Protein AF-A0A3A0UT73-F1 (afdb_monomer_lite)

Foldseek 3Di:
DDPPPDPCVVQVVPDPVSCVVVVVVCCCVLAVVVVNPALCCLAQVLVDGPPNHPDPPPCRRVVVVVVVVVVCVVVVPDDDDDDDDSDD

Sequence (88 aa):
VHTGSSFAKKQKWTSPEKAIMGGARFVRGNYFENNQLSLYQMRWNPNSPGEHQYASDIEWDENIATFMKHYYHQLGIKKDHINKDYYL

Organism: Staphylococcus gallinarum (NCBI:txid1293)

Structure (mmCIF, N/CA/C/O backbone):
data_AF-A0A3A0UT73-F1
#
_entry.id   AF-A0A3A0UT73-F1
#
loop_
_atom_site.group_PDB
_atom_site.id
_atom_site.type_symbol
_atom_site.label_atom_id
_atom_site.label_alt_id
_atom_site.label_comp_id
_atom_site.label_asym_id
_atom_site.label_entity_id
_atom_site.label_seq_id
_atom_site.pdbx_PDB_ins_code
_atom_site.Cartn_x
_atom_site.Cartn_y
_atom_site.Cartn_z
_atom_site.occupancy
_atom_site.B_iso_or_equiv
_atom_site.auth_seq_id
_atom_site.auth_comp_id
_atom_site.auth_asym_id
_atom_site.auth_atom_id
_atom_site.pdbx_PDB_model_num
ATOM 1 N N . VAL A 1 1 ? 17.338 24.250 -4.739 1.00 44.72 1 VAL A N 1
ATOM 2 C CA . VAL A 1 1 ? 16.284 23.744 -3.825 1.00 44.72 1 VAL A CA 1
ATOM 3 C C . VAL A 1 1 ? 15.504 22.681 -4.587 1.00 44.72 1 VAL A C 1
ATOM 5 O O . VAL A 1 1 ? 14.866 23.031 -5.570 1.00 44.72 1 VAL A O 1
ATOM 8 N N . HIS A 1 2 ? 15.648 21.394 -4.255 1.00 47.47 2 HIS A N 1
ATOM 9 C CA . HIS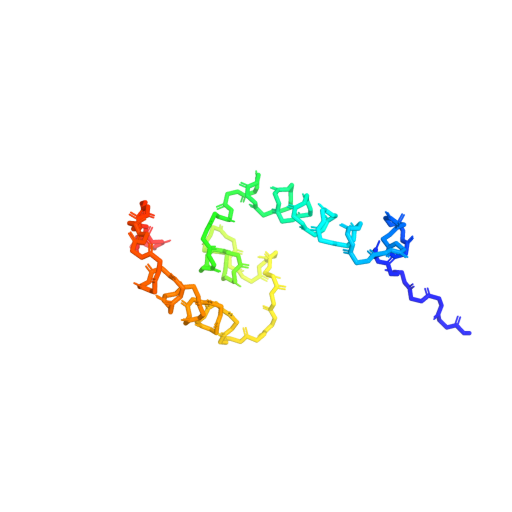 A 1 2 ? 14.958 20.320 -4.980 1.00 47.47 2 HIS A CA 1
ATOM 10 C C . HIS A 1 2 ? 13.453 20.419 -4.723 1.00 47.47 2 HIS A C 1
ATOM 12 O O . HIS A 1 2 ? 12.976 20.103 -3.635 1.00 47.47 2 HIS A O 1
ATOM 18 N N . THR A 1 3 ? 12.687 20.873 -5.709 1.00 56.91 3 THR A N 1
ATOM 19 C CA . THR A 1 3 ? 11.232 20.741 -5.697 1.00 56.91 3 THR A CA 1
ATOM 20 C C . THR A 1 3 ? 10.906 19.270 -5.936 1.00 56.91 3 THR A C 1
ATOM 22 O O . THR A 1 3 ? 10.725 18.836 -7.069 1.00 56.91 3 THR A O 1
ATOM 25 N N . GLY A 1 4 ? 10.894 18.471 -4.865 1.00 55.28 4 GLY A N 1
ATOM 26 C CA . GLY A 1 4 ? 10.490 17.069 -4.939 1.00 55.28 4 GLY A CA 1
ATOM 27 C C . GLY A 1 4 ? 9.156 16.949 -5.679 1.00 55.28 4 GLY A C 1
ATOM 28 O O . GLY A 1 4 ? 8.197 17.659 -5.355 1.00 55.28 4 GLY A O 1
ATOM 29 N N . SER A 1 5 ? 9.103 16.090 -6.696 1.00 73.00 5 SER A N 1
ATOM 30 C CA . SER A 1 5 ? 7.910 15.776 -7.484 1.00 73.00 5 SER A CA 1
ATOM 31 C C . SER A 1 5 ? 6.895 15.015 -6.623 1.00 73.00 5 SER A C 1
ATOM 33 O O . SER A 1 5 ? 6.661 13.823 -6.778 1.00 73.00 5 SER A O 1
ATOM 35 N N . SER A 1 6 ? 6.285 15.714 -5.666 1.00 89.00 6 SER A N 1
ATOM 36 C CA . SER A 1 6 ? 5.290 15.141 -4.765 1.00 89.00 6 SER A CA 1
ATOM 37 C C . SER A 1 6 ? 4.020 14.795 -5.537 1.00 89.00 6 SER A C 1
ATOM 39 O O . SER A 1 6 ? 3.323 15.677 -6.053 1.00 89.00 6 SER A O 1
ATOM 41 N N . PHE A 1 7 ? 3.692 13.505 -5.568 1.00 91.19 7 PHE A N 1
ATOM 42 C CA . PHE A 1 7 ? 2.450 13.022 -6.158 1.00 91.19 7 PHE A CA 1
ATOM 43 C C . PHE A 1 7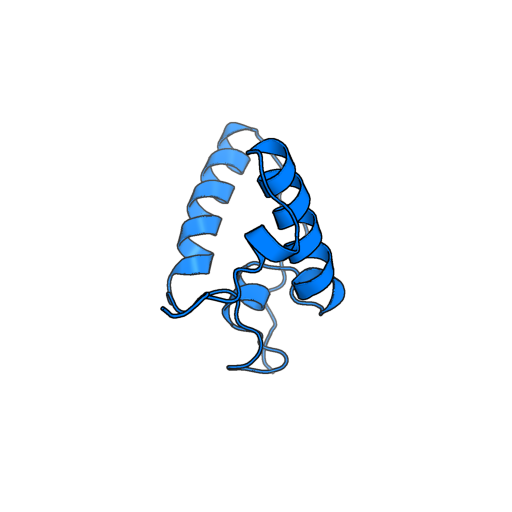 ? 1.228 13.642 -5.468 1.00 91.19 7 PHE A C 1
ATOM 45 O O . PHE A 1 7 ? 0.349 14.163 -6.147 1.00 91.19 7 PHE A O 1
ATOM 52 N N . ALA A 1 8 ? 1.213 13.711 -4.132 1.00 93.44 8 ALA A N 1
ATOM 53 C CA . ALA A 1 8 ? 0.122 14.331 -3.375 1.00 93.44 8 ALA A CA 1
ATOM 54 C C . ALA A 1 8 ? -0.087 15.812 -3.748 1.00 93.44 8 ALA A C 1
ATOM 56 O O . ALA A 1 8 ? -1.225 16.254 -3.932 1.00 93.44 8 ALA A O 1
ATOM 57 N N . LYS A 1 9 ? 1.005 16.573 -3.942 1.00 91.75 9 LYS A N 1
ATOM 58 C CA . LYS A 1 9 ? 0.935 17.967 -4.412 1.00 91.75 9 LYS A CA 1
ATOM 59 C C . LYS A 1 9 ? 0.381 18.051 -5.836 1.00 91.75 9 LYS A C 1
ATOM 61 O O . LYS A 1 9 ? -0.491 18.880 -6.091 1.00 91.75 9 LYS A O 1
ATOM 66 N N . LYS A 1 10 ? 0.832 17.175 -6.744 1.00 92.69 10 LYS A N 1
ATOM 67 C CA . LYS A 1 10 ? 0.329 17.092 -8.129 1.00 92.69 10 LYS A CA 1
ATOM 68 C C . LYS A 1 10 ? -1.166 16.757 -8.173 1.00 92.69 10 LYS A C 1
ATOM 70 O O . LYS A 1 10 ? -1.899 17.359 -8.951 1.00 92.69 10 LYS A O 1
ATOM 75 N N . GLN A 1 11 ? -1.618 15.855 -7.305 1.00 92.69 11 GLN A N 1
ATOM 76 C CA . GLN A 1 11 ? -3.018 15.437 -7.194 1.00 92.69 11 GLN A CA 1
ATOM 77 C C . GLN A 1 11 ? -3.889 16.383 -6.347 1.00 92.69 11 GLN A C 1
ATOM 79 O O . GLN A 1 11 ? -5.086 16.144 -6.193 1.00 92.69 11 GLN A O 1
ATOM 84 N N . LYS A 1 12 ? -3.318 17.468 -5.802 1.00 94.50 12 LYS A N 1
ATOM 85 C CA . LYS A 1 12 ? -4.019 18.462 -4.969 1.00 94.50 12 LYS A CA 1
ATOM 86 C C . LYS A 1 12 ? -4.722 17.846 -3.745 1.00 94.50 12 LYS A C 1
ATOM 88 O O . LYS A 1 12 ? -5.829 18.257 -3.383 1.00 94.50 12 LYS A O 1
ATOM 93 N N . TRP A 1 13 ? -4.080 16.886 -3.078 1.00 95.50 13 TRP A N 1
ATOM 94 C CA . TRP A 1 13 ? -4.569 16.302 -1.820 1.00 95.50 13 TRP A CA 1
ATOM 95 C C . TRP A 1 13 ? -4.306 17.249 -0.642 1.00 95.50 13 TRP A C 1
ATOM 97 O O . TRP A 1 13 ? -3.406 17.044 0.163 1.00 95.50 13 TRP A O 1
ATOM 107 N N . THR A 1 14 ? -5.069 18.340 -0.582 1.00 96.12 14 THR A N 1
ATOM 108 C CA . THR A 1 14 ? -4.861 19.445 0.371 1.00 96.12 14 THR A CA 1
ATOM 109 C C . THR A 1 14 ? -5.675 19.321 1.662 1.00 96.12 14 THR A C 1
ATOM 111 O O . THR A 1 14 ? -5.711 20.261 2.447 1.00 96.12 14 THR A O 1
ATOM 114 N N . SER A 1 15 ? -6.384 18.211 1.864 1.00 97.56 15 SER A N 1
ATOM 115 C CA . SER A 1 15 ? -7.137 17.914 3.086 1.00 97.56 15 SER A CA 1
ATOM 116 C C . SER A 1 15 ? -7.089 16.412 3.381 1.00 97.56 15 SER A C 1
ATOM 118 O O . SER A 1 15 ? -6.879 15.630 2.445 1.00 97.56 15 SER A O 1
ATOM 120 N N . PRO A 1 16 ? -7.315 15.987 4.640 1.00 97.94 16 PRO A N 1
ATOM 121 C CA . PRO A 1 16 ? -7.355 14.569 4.996 1.00 97.94 16 PRO A CA 1
ATOM 122 C C . PRO A 1 16 ? -8.341 13.769 4.139 1.00 97.94 16 PRO A C 1
ATOM 124 O O . PRO A 1 16 ? -7.977 12.747 3.572 1.00 97.94 16 PRO A O 1
ATOM 127 N N . GLU A 1 17 ? -9.557 14.281 3.945 1.00 98.06 17 GLU A N 1
ATOM 128 C CA . GLU A 1 17 ? -10.579 13.642 3.108 1.00 98.06 17 GLU A CA 1
ATOM 129 C C . GLU A 1 17 ? -10.112 13.449 1.656 1.00 98.06 17 GLU A C 1
ATOM 131 O O . GLU A 1 17 ? -10.241 12.361 1.092 1.00 98.06 17 GLU A O 1
ATOM 136 N N . LYS A 1 18 ? -9.500 14.480 1.051 1.00 97.75 18 LYS A N 1
ATOM 137 C CA . LYS A 1 18 ? -8.963 14.382 -0.314 1.00 97.75 18 LYS A CA 1
ATOM 138 C C . LYS A 1 18 ? -7.830 13.366 -0.404 1.00 97.75 18 LYS A C 1
ATOM 140 O O . LYS A 1 18 ? -7.734 12.678 -1.416 1.00 97.75 18 LYS A O 1
ATOM 145 N N . ALA A 1 19 ? -6.989 13.273 0.623 1.00 97.50 19 ALA A N 1
ATOM 146 C CA . ALA A 1 19 ? -5.916 12.289 0.681 1.00 97.50 19 ALA A CA 1
ATOM 147 C C . ALA A 1 19 ? -6.463 10.860 0.831 1.00 97.50 19 ALA A C 1
ATOM 149 O O . ALA A 1 19 ? -5.990 9.971 0.131 1.00 97.50 19 ALA A O 1
ATOM 150 N N . ILE A 1 20 ? -7.494 10.648 1.657 1.00 98.25 20 ILE A N 1
ATOM 151 C CA . ILE A 1 20 ? -8.159 9.344 1.822 1.00 98.25 20 ILE A CA 1
ATOM 152 C C . ILE A 1 20 ? -8.782 8.895 0.494 1.00 98.25 20 ILE A C 1
ATOM 154 O O . ILE A 1 20 ? -8.450 7.828 -0.025 1.00 98.25 20 ILE A O 1
ATOM 158 N N . MET A 1 21 ? -9.630 9.735 -0.107 1.00 98.31 21 MET A N 1
ATOM 159 C CA . MET A 1 21 ? -10.289 9.407 -1.376 1.00 98.31 21 MET A CA 1
ATOM 160 C C . MET A 1 21 ? -9.291 9.287 -2.532 1.00 98.31 21 MET A C 1
ATOM 162 O O . MET A 1 21 ? -9.436 8.434 -3.408 1.00 98.31 21 MET A O 1
ATOM 166 N N . GLY A 1 22 ? -8.264 10.135 -2.542 1.00 98.06 22 GLY A N 1
ATOM 167 C CA . GLY A 1 22 ? -7.194 10.107 -3.528 1.00 98.06 22 GLY A CA 1
ATOM 168 C C . GLY A 1 22 ? -6.332 8.850 -3.437 1.00 98.06 22 GLY A C 1
ATOM 169 O O . GLY A 1 22 ? -6.067 8.225 -4.463 1.00 98.06 22 GLY A O 1
ATOM 170 N N . GLY A 1 23 ? -5.952 8.446 -2.225 1.00 97.56 23 GLY A N 1
ATOM 171 C CA . GLY A 1 23 ? -5.205 7.217 -1.966 1.00 97.56 23 GLY A CA 1
ATOM 172 C C . GLY A 1 23 ? -5.989 5.975 -2.383 1.00 97.56 23 GLY A C 1
ATOM 173 O O . GLY A 1 23 ? -5.450 5.122 -3.082 1.00 97.56 23 GLY A O 1
ATOM 174 N N . ALA A 1 24 ? -7.286 5.918 -2.068 1.00 98.31 24 ALA A N 1
ATOM 175 C CA . ALA A 1 24 ? -8.152 4.826 -2.511 1.00 98.31 24 ALA A CA 1
ATOM 176 C C . ALA A 1 24 ? -8.213 4.717 -4.048 1.00 98.31 24 ALA A C 1
ATOM 178 O O . ALA A 1 24 ? -8.069 3.627 -4.602 1.00 98.31 24 ALA A O 1
ATOM 179 N N . ARG A 1 25 ? -8.355 5.850 -4.756 1.00 98.12 25 ARG A N 1
ATOM 180 C CA . ARG A 1 25 ? -8.307 5.879 -6.232 1.00 98.12 25 ARG A CA 1
ATOM 181 C C . ARG A 1 25 ? -6.945 5.454 -6.775 1.00 98.12 25 ARG A C 1
ATOM 183 O O . ARG A 1 25 ? -6.892 4.746 -7.775 1.00 98.12 25 ARG A O 1
ATOM 190 N N . PHE A 1 26 ? -5.861 5.873 -6.124 1.00 97.81 26 PHE A N 1
ATOM 191 C CA . PHE A 1 26 ? -4.508 5.477 -6.500 1.00 97.81 26 PHE A CA 1
ATOM 192 C C . PHE A 1 26 ? -4.327 3.959 -6.395 1.00 97.81 26 PHE A C 1
ATOM 194 O O . PHE A 1 26 ? -3.899 3.351 -7.372 1.00 97.81 26 PHE A O 1
ATOM 201 N N . VAL A 1 27 ? -4.719 3.343 -5.274 1.00 98.12 27 VAL A N 1
AT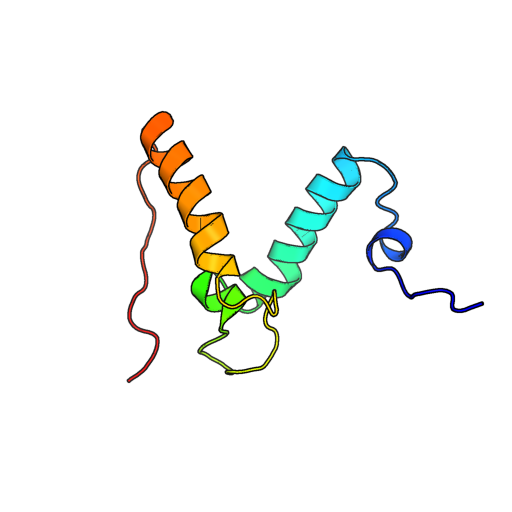OM 202 C CA . VAL A 1 27 ? -4.647 1.882 -5.089 1.00 98.12 27 VAL A CA 1
ATOM 203 C C . VAL A 1 27 ? -5.500 1.154 -6.129 1.00 98.12 27 VAL A C 1
ATOM 205 O O . VAL A 1 27 ? -5.016 0.225 -6.773 1.00 98.12 27 VAL A O 1
ATOM 208 N N . ARG A 1 28 ? -6.737 1.611 -6.363 1.00 98.00 28 ARG A N 1
ATOM 209 C CA . ARG A 1 28 ? -7.620 1.023 -7.379 1.00 98.00 28 ARG A CA 1
ATOM 210 C C . ARG A 1 28 ? -6.979 1.026 -8.770 1.00 98.00 28 AR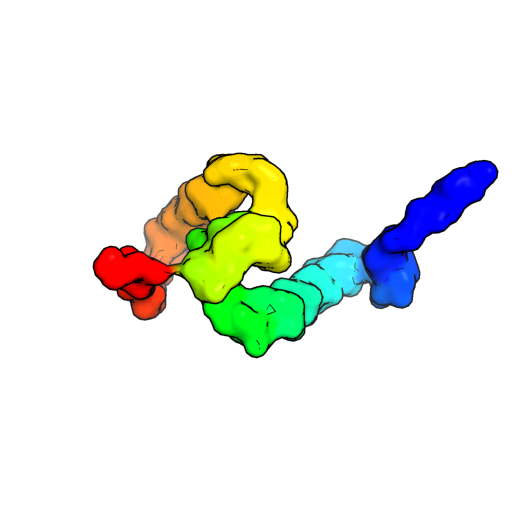G A C 1
ATOM 212 O O . ARG A 1 28 ? -6.868 -0.035 -9.374 1.00 98.00 28 ARG A O 1
ATOM 219 N N . GLY A 1 29 ? -6.561 2.196 -9.249 1.00 97.88 29 GLY A N 1
ATOM 220 C CA . GLY A 1 29 ? -6.068 2.351 -10.619 1.00 97.88 29 GLY A CA 1
ATOM 221 C C . GLY A 1 29 ? -4.655 1.817 -10.844 1.00 97.88 29 GLY A C 1
ATOM 222 O O . GLY A 1 29 ? -4.339 1.373 -11.937 1.00 97.88 29 GLY A O 1
ATOM 223 N N . ASN A 1 30 ? -3.791 1.847 -9.824 1.00 97.31 30 ASN A N 1
ATOM 224 C CA . ASN A 1 30 ? -2.393 1.435 -9.989 1.00 97.31 30 ASN A CA 1
ATOM 225 C C . ASN A 1 30 ? -2.140 -0.008 -9.549 1.00 97.31 30 ASN A C 1
ATOM 227 O O . ASN A 1 30 ? -1.188 -0.595 -10.032 1.00 97.31 30 ASN A O 1
ATOM 231 N N . TYR A 1 31 ? -2.956 -0.609 -8.680 1.00 98.00 31 TYR A N 1
ATOM 232 C CA . TYR A 1 31 ? -2.712 -1.977 -8.199 1.00 98.00 31 TYR A CA 1
ATOM 233 C C . TYR A 1 31 ? -3.831 -2.927 -8.599 1.00 98.00 31 TYR A C 1
ATOM 235 O O . TYR A 1 31 ? -3.577 -3.926 -9.270 1.00 98.00 31 TYR A O 1
ATOM 243 N N . PHE A 1 32 ? -5.082 -2.611 -8.257 1.00 97.88 32 PHE A N 1
ATOM 244 C CA . PHE A 1 32 ? -6.181 -3.544 -8.519 1.00 97.88 32 PHE A CA 1
ATOM 245 C C . PHE A 1 32 ? -6.432 -3.737 -10.017 1.00 97.88 32 PHE A C 1
ATOM 247 O O . PHE A 1 32 ? -6.616 -4.865 -10.463 1.00 97.88 32 PHE A O 1
ATOM 254 N N . GLU A 1 33 ? -6.378 -2.660 -10.801 1.00 97.62 33 GLU A N 1
ATOM 255 C CA . GLU A 1 33 ? -6.488 -2.722 -12.267 1.00 97.62 33 GLU A CA 1
ATOM 256 C C . GLU A 1 33 ? -5.252 -3.354 -12.940 1.00 97.62 33 GLU A C 1
ATOM 258 O O . GLU A 1 33 ? -5.339 -3.784 -14.085 1.00 97.62 33 GLU A O 1
ATOM 263 N N . ASN A 1 34 ? -4.146 -3.516 -12.201 1.00 96.69 34 ASN A N 1
ATOM 264 C CA . ASN A 1 34 ? -2.930 -4.225 -12.619 1.00 96.69 34 ASN A CA 1
ATOM 265 C C . ASN A 1 34 ? -2.833 -5.649 -12.029 1.00 96.69 34 ASN A C 1
ATOM 267 O O . ASN A 1 34 ? -1.743 -6.206 -11.908 1.00 96.69 34 ASN A O 1
ATOM 271 N N . ASN A 1 35 ? -3.965 -6.256 -11.650 1.00 96.19 35 ASN A N 1
ATOM 272 C CA . ASN A 1 35 ? -4.057 -7.617 -11.098 1.00 96.19 35 ASN A CA 1
ATOM 273 C C . ASN A 1 35 ? -3.264 -7.856 -9.793 1.00 96.19 35 ASN A C 1
ATOM 275 O O . ASN A 1 35 ? -2.997 -9.004 -9.429 1.00 96.19 35 ASN A O 1
ATOM 279 N N . GLN A 1 36 ? -2.930 -6.800 -9.049 1.00 97.62 36 GLN A N 1
ATOM 280 C CA . GLN A 1 36 ? -2.372 -6.893 -7.698 1.00 97.62 36 GLN A CA 1
ATOM 281 C C . GLN A 1 36 ? -3.494 -6.699 -6.669 1.00 97.62 36 GLN A C 1
ATOM 283 O O . GLN A 1 36 ? -3.671 -5.611 -6.128 1.00 97.62 36 GLN A O 1
ATOM 288 N N . LEU A 1 37 ? -4.296 -7.746 -6.446 1.00 97.38 37 LEU A N 1
ATOM 289 C CA . LEU A 1 37 ? -5.566 -7.677 -5.706 1.00 97.38 37 LEU A CA 1
ATOM 290 C C . LEU A 1 37 ? -5.420 -7.915 -4.197 1.00 97.38 37 LEU A C 1
ATOM 292 O O . LEU A 1 37 ? -6.242 -7.436 -3.417 1.00 97.38 37 LEU A O 1
ATOM 296 N N . SER A 1 38 ? -4.401 -8.665 -3.780 1.00 97.75 38 SER A N 1
ATOM 297 C CA . SER A 1 38 ? -4.098 -8.936 -2.372 1.00 97.75 38 SER A CA 1
ATOM 298 C C . SER A 1 38 ? -2.862 -8.168 -1.898 1.00 97.75 38 SER A C 1
ATOM 300 O O . SER A 1 38 ? -2.021 -7.771 -2.706 1.00 97.75 38 SER A O 1
ATOM 302 N N . LEU A 1 39 ? -2.707 -8.015 -0.576 1.00 98.00 39 LEU A N 1
ATOM 303 C CA . LEU A 1 39 ? -1.501 -7.418 0.017 1.00 98.00 39 LEU A CA 1
ATOM 304 C C . LEU A 1 39 ? -0.228 -8.132 -0.457 1.00 98.00 39 LEU A C 1
ATOM 306 O O . LEU A 1 39 ? 0.735 -7.470 -0.828 1.00 98.00 39 LEU A O 1
ATOM 310 N N . TYR A 1 40 ? -0.265 -9.465 -0.549 1.00 97.88 40 TYR A N 1
ATOM 311 C CA . TYR A 1 40 ? 0.848 -10.259 -1.065 1.00 97.88 40 TYR A CA 1
ATOM 312 C C . TYR A 1 40 ? 1.210 -9.865 -2.503 1.00 97.88 40 TYR A C 1
ATOM 314 O O . TYR A 1 40 ? 2.374 -9.629 -2.817 1.00 97.88 40 TYR A O 1
ATOM 322 N N . GLN A 1 41 ? 0.219 -9.730 -3.389 1.00 97.88 41 GLN A N 1
ATOM 323 C CA . GLN A 1 41 ? 0.473 -9.342 -4.778 1.00 97.88 41 GLN A CA 1
ATOM 324 C C . GLN A 1 41 ? 0.943 -7.887 -4.904 1.00 97.88 41 GLN A C 1
ATOM 326 O O . GLN A 1 41 ? 1.802 -7.604 -5.735 1.00 97.88 41 GLN A O 1
ATOM 331 N N . MET A 1 42 ? 0.423 -6.972 -4.081 1.00 98.25 42 MET A N 1
ATOM 332 C CA . MET A 1 42 ? 0.886 -5.578 -4.034 1.00 98.25 42 MET A CA 1
ATOM 333 C C . MET A 1 42 ? 2.326 -5.474 -3.526 1.00 98.25 42 MET A C 1
ATOM 335 O O . MET A 1 42 ? 3.095 -4.642 -4.008 1.00 98.25 42 MET A O 1
ATOM 339 N N . ARG A 1 43 ? 2.701 -6.319 -2.561 1.00 98.25 43 ARG A N 1
ATOM 340 C CA . ARG A 1 43 ? 4.039 -6.318 -1.979 1.00 98.25 43 ARG A CA 1
ATOM 341 C C . ARG A 1 43 ? 5.065 -6.995 -2.874 1.00 98.25 43 ARG A C 1
ATOM 343 O O . ARG A 1 43 ? 6.140 -6.437 -3.063 1.00 98.25 43 ARG A O 1
ATOM 350 N N . TRP A 1 44 ? 4.759 -8.180 -3.389 1.00 97.81 44 TRP A N 1
ATOM 351 C CA . TRP A 1 44 ? 5.747 -9.048 -4.035 1.00 97.81 44 TRP A CA 1
ATOM 352 C C . TRP A 1 44 ? 5.635 -9.087 -5.556 1.00 97.81 44 TRP A C 1
ATOM 354 O O . TRP A 1 44 ? 6.641 -9.340 -6.215 1.00 97.81 44 TRP A O 1
ATOM 364 N N . ASN A 1 45 ? 4.452 -8.791 -6.099 1.00 97.88 45 ASN A N 1
ATOM 365 C CA . ASN A 1 45 ? 4.121 -8.897 -7.519 1.00 97.88 45 ASN A CA 1
ATOM 366 C C . ASN A 1 45 ? 4.584 -10.229 -8.150 1.00 97.88 45 ASN A C 1
ATOM 368 O O . ASN A 1 45 ? 5.492 -10.236 -8.977 1.00 97.88 45 ASN A O 1
ATOM 372 N N . PRO A 1 46 ? 3.972 -11.374 -7.796 1.00 96.69 46 PRO A N 1
ATOM 373 C CA . PRO A 1 46 ? 4.417 -12.681 -8.292 1.00 96.69 46 PRO A CA 1
ATOM 374 C C . PRO A 1 46 ? 4.336 -12.824 -9.824 1.00 96.69 46 PRO A C 1
ATOM 376 O O . PRO A 1 46 ? 5.079 -13.611 -10.398 1.00 96.69 46 PRO A O 1
ATOM 379 N N . ASN A 1 47 ? 3.492 -12.031 -10.500 1.00 95.38 47 ASN A N 1
ATOM 380 C CA . ASN A 1 47 ? 3.410 -11.996 -11.965 1.00 95.38 47 ASN A CA 1
ATOM 381 C C . ASN A 1 47 ? 4.643 -11.340 -12.617 1.00 95.38 47 ASN A C 1
ATOM 383 O O . ASN A 1 47 ? 4.951 -11.607 -13.777 1.00 95.38 47 ASN A O 1
ATOM 387 N N . SER A 1 48 ? 5.326 -10.436 -11.912 1.00 96.50 48 SER A N 1
ATOM 388 C CA . SER A 1 48 ? 6.554 -9.765 -12.362 1.00 96.50 48 SER A CA 1
ATOM 389 C C . SER A 1 48 ? 7.417 -9.407 -11.142 1.00 96.50 48 SER A C 1
ATOM 391 O O . SER A 1 48 ? 7.391 -8.262 -10.681 1.00 96.50 48 SER A O 1
ATOM 393 N N . PRO A 1 49 ? 8.142 -10.387 -10.568 1.00 96.75 49 PRO A N 1
ATOM 394 C CA . PRO A 1 49 ? 8.847 -10.204 -9.302 1.00 96.75 49 PRO A CA 1
ATOM 395 C C . PRO A 1 49 ? 9.874 -9.068 -9.343 1.00 96.75 49 PRO A C 1
ATOM 397 O O . PRO A 1 49 ? 10.644 -8.947 -10.291 1.00 96.75 49 PRO A O 1
ATOM 400 N N . GLY A 1 50 ? 9.903 -8.254 -8.286 1.00 95.25 50 GLY A N 1
ATOM 401 C CA . GLY A 1 50 ? 10.806 -7.100 -8.156 1.00 95.25 50 GLY A CA 1
ATOM 402 C C . GLY A 1 50 ? 10.305 -5.816 -8.823 1.00 95.25 50 GLY A C 1
ATOM 403 O O . GLY A 1 50 ? 10.826 -4.743 -8.531 1.00 95.25 50 GLY A O 1
ATOM 404 N N . GLU A 1 51 ? 9.253 -5.898 -9.635 1.00 97.12 51 GLU A N 1
ATOM 405 C CA . GLU A 1 51 ? 8.656 -4.756 -10.324 1.00 97.12 51 GLU A CA 1
ATOM 406 C C . GLU A 1 51 ? 7.356 -4.313 -9.649 1.00 97.12 51 GLU A C 1
ATOM 408 O O . GLU A 1 51 ? 6.591 -5.128 -9.130 1.00 97.12 51 GLU A O 1
ATOM 413 N N . HIS A 1 52 ? 7.076 -3.007 -9.690 1.00 97.38 52 HIS A N 1
ATOM 414 C CA . HIS A 1 52 ? 5.807 -2.416 -9.240 1.00 97.38 52 HIS A CA 1
ATOM 415 C C . HIS A 1 52 ? 5.351 -2.880 -7.829 1.00 97.38 52 HIS A C 1
ATOM 417 O O . HIS A 1 52 ? 4.186 -3.210 -7.588 1.00 97.38 52 HIS A O 1
ATOM 423 N N . GLN A 1 53 ? 6.303 -2.930 -6.890 1.00 97.62 53 GLN A N 1
ATOM 424 C CA . GLN A 1 53 ? 6.071 -3.271 -5.484 1.00 97.62 53 GLN A CA 1
ATOM 425 C C . GLN A 1 53 ? 5.656 -2.034 -4.683 1.00 97.62 53 GLN A C 1
ATOM 427 O O . GLN A 1 53 ? 6.276 -0.975 -4.793 1.00 97.62 53 GLN A O 1
ATOM 432 N N . TYR A 1 54 ? 4.628 -2.174 -3.843 1.00 97.44 54 TYR A N 1
ATOM 433 C CA . TYR A 1 54 ? 4.075 -1.046 -3.086 1.00 97.44 54 TYR A CA 1
ATOM 434 C C . TYR A 1 54 ? 5.061 -0.460 -2.068 1.00 97.44 54 TYR A C 1
ATOM 436 O O . TYR A 1 54 ? 5.085 0.750 -1.838 1.00 97.44 54 TYR A O 1
ATOM 444 N N . ALA A 1 55 ? 5.860 -1.319 -1.438 1.00 97.44 55 ALA A N 1
ATOM 445 C CA . ALA A 1 55 ? 6.764 -0.949 -0.360 1.00 97.44 55 ALA A CA 1
ATOM 446 C C . ALA A 1 55 ? 8.053 -1.772 -0.409 1.00 97.44 55 ALA A C 1
ATOM 448 O O . ALA A 1 55 ? 8.071 -2.894 -0.912 1.00 97.44 55 ALA A O 1
ATOM 449 N N . SER A 1 56 ? 9.122 -1.213 0.160 1.00 97.25 56 SER A N 1
ATOM 450 C CA . SER A 1 56 ? 10.402 -1.900 0.349 1.00 97.25 56 SER A CA 1
ATOM 451 C C . SER A 1 56 ? 10.455 -2.729 1.633 1.00 97.25 56 SER A C 1
ATOM 453 O O . SER A 1 56 ? 11.178 -3.721 1.680 1.00 97.25 56 SER A O 1
ATOM 455 N N . ASP A 1 57 ? 9.690 -2.353 2.662 1.00 98.00 57 ASP A N 1
ATOM 456 C CA . ASP A 1 57 ? 9.584 -3.111 3.911 1.00 98.00 57 ASP A CA 1
ATOM 457 C C . ASP A 1 57 ? 9.069 -4.527 3.628 1.00 98.00 57 ASP A C 1
ATOM 459 O O . ASP A 1 57 ? 7.999 -4.702 3.046 1.00 98.00 57 ASP A O 1
ATOM 463 N N . ILE A 1 58 ? 9.854 -5.540 3.991 1.00 97.62 58 ILE A N 1
ATOM 464 C CA . ILE A 1 58 ? 9.531 -6.951 3.748 1.00 97.62 58 ILE A CA 1
ATOM 465 C C . ILE A 1 58 ? 8.357 -7.443 4.600 1.00 97.62 58 ILE A C 1
ATOM 467 O O . ILE A 1 58 ? 7.740 -8.430 4.220 1.00 97.62 58 ILE A O 1
ATOM 471 N N . GLU A 1 59 ? 8.024 -6.751 5.693 1.00 98.00 59 GLU A N 1
ATOM 472 C CA . GLU A 1 59 ? 6.906 -7.098 6.585 1.00 98.00 59 GLU A CA 1
ATOM 473 C C . GLU A 1 59 ? 5.647 -6.252 6.314 1.00 98.00 59 GLU A C 1
ATOM 475 O O . GLU A 1 59 ? 4.663 -6.333 7.049 1.00 98.00 59 GLU A O 1
ATOM 480 N N . TRP A 1 60 ? 5.647 -5.420 5.265 1.00 98.38 60 TRP A N 1
ATOM 481 C CA . TRP A 1 60 ? 4.558 -4.475 4.981 1.00 98.38 60 TRP A CA 1
ATOM 482 C C . TRP A 1 60 ? 3.180 -5.144 4.865 1.00 98.38 60 TRP A C 1
ATOM 484 O O . TRP A 1 60 ? 2.190 -4.625 5.390 1.00 98.38 60 TRP A O 1
ATOM 494 N N . ASP A 1 61 ? 3.100 -6.282 4.176 1.00 97.69 61 ASP A N 1
ATOM 495 C CA . ASP A 1 61 ? 1.852 -7.018 3.977 1.00 97.69 61 ASP A CA 1
ATOM 496 C C . ASP A 1 61 ? 1.367 -7.660 5.280 1.00 97.69 61 ASP A C 1
ATOM 498 O O . ASP A 1 61 ? 0.191 -7.515 5.618 1.00 97.69 61 ASP A O 1
ATOM 502 N N . GLU A 1 62 ? 2.260 -8.288 6.045 1.00 98.00 62 GLU A N 1
ATOM 503 C CA . GLU A 1 62 ? 1.930 -8.900 7.340 1.00 98.00 62 GLU A CA 1
ATOM 504 C C . GLU A 1 62 ? 1.475 -7.860 8.376 1.00 98.00 62 GLU A C 1
ATOM 506 O O . GLU A 1 62 ? 0.493 -8.070 9.101 1.00 98.00 62 GLU A O 1
ATOM 511 N N . ASN A 1 63 ? 2.127 -6.694 8.399 1.00 98.06 63 ASN A N 1
ATOM 512 C CA . ASN A 1 63 ? 1.766 -5.586 9.278 1.00 98.06 63 ASN A CA 1
ATOM 513 C C . ASN A 1 63 ? 0.321 -5.130 9.028 1.00 98.06 63 ASN A C 1
ATOM 515 O O . ASN A 1 63 ? -0.479 -5.040 9.963 1.00 98.06 63 ASN A O 1
ATOM 519 N N . ILE A 1 64 ? -0.061 -4.907 7.766 1.00 98.12 64 ILE A N 1
ATOM 520 C CA . ILE A 1 64 ? -1.438 -4.521 7.418 1.00 98.12 64 ILE A CA 1
ATOM 521 C C . ILE A 1 64 ? -2.409 -5.686 7.662 1.00 98.12 64 ILE A C 1
ATOM 523 O O . ILE A 1 64 ? -3.496 -5.474 8.212 1.00 98.12 64 ILE A O 1
ATOM 527 N N . ALA A 1 65 ? -2.027 -6.918 7.311 1.00 98.00 65 ALA A N 1
ATOM 528 C CA . ALA A 1 65 ? -2.857 -8.107 7.498 1.00 98.00 65 ALA A CA 1
ATOM 529 C C . ALA A 1 65 ? -3.208 -8.346 8.975 1.00 98.00 65 ALA A C 1
ATOM 531 O O . ALA A 1 65 ? -4.343 -8.724 9.281 1.00 98.00 65 ALA A O 1
ATOM 532 N N . THR A 1 66 ? -2.284 -8.062 9.895 1.00 98.31 66 THR A N 1
ATOM 533 C CA . THR A 1 66 ? -2.511 -8.166 11.342 1.00 98.31 66 THR A CA 1
ATOM 534 C C . THR A 1 66 ? -3.621 -7.222 11.810 1.00 98.31 66 THR A C 1
ATOM 536 O O . THR A 1 66 ? -4.554 -7.656 12.497 1.00 98.31 66 THR A O 1
ATOM 539 N N . PHE A 1 67 ? -3.595 -5.956 11.379 1.00 97.81 67 PHE A N 1
ATOM 540 C CA . PHE A 1 67 ? -4.672 -5.006 11.680 1.00 97.81 67 PHE A CA 1
ATOM 541 C C . PHE A 1 67 ? -5.996 -5.421 11.034 1.00 97.81 67 PHE A C 1
ATOM 543 O O . PHE A 1 67 ? -7.037 -5.399 11.693 1.00 97.81 67 PHE A O 1
ATOM 550 N N . MET A 1 68 ? -5.972 -5.854 9.769 1.00 98.12 68 MET A N 1
ATOM 551 C CA . MET A 1 68 ? -7.176 -6.340 9.089 1.00 98.12 68 MET A CA 1
ATOM 552 C C . MET A 1 68 ? -7.797 -7.523 9.836 1.00 98.12 68 MET A C 1
ATOM 554 O O . MET A 1 68 ? -8.996 -7.515 10.103 1.00 98.12 68 MET A O 1
ATOM 558 N N . LYS A 1 69 ? -6.991 -8.512 10.240 1.00 97.81 69 LYS A N 1
ATOM 559 C CA . LYS A 1 69 ? -7.441 -9.680 11.009 1.00 97.81 69 LYS A CA 1
ATOM 560 C C . LYS A 1 69 ? -8.102 -9.273 12.323 1.00 97.81 69 LYS A C 1
ATOM 562 O O . LYS A 1 69 ? -9.156 -9.816 12.655 1.00 97.81 69 LYS A O 1
ATOM 567 N N . HIS A 1 70 ? -7.508 -8.322 13.045 1.00 97.94 70 HIS A N 1
ATOM 568 C CA . HIS A 1 70 ? -8.074 -7.798 14.286 1.00 97.94 70 HIS A CA 1
ATOM 569 C C . HIS A 1 70 ? -9.480 -7.218 14.062 1.00 97.94 70 HIS A C 1
ATOM 571 O O . HIS A 1 70 ? -10.425 -7.634 14.732 1.00 97.94 70 HIS A O 1
ATOM 577 N N . TYR A 1 71 ? -9.647 -6.337 13.071 1.00 98.25 71 TYR A N 1
ATOM 578 C CA . TYR A 1 71 ? -10.946 -5.718 12.790 1.00 98.25 71 TYR A CA 1
ATOM 579 C C . TYR A 1 71 ? -11.971 -6.688 12.198 1.00 98.25 71 TYR A C 1
ATOM 581 O O . TYR A 1 71 ? -13.141 -6.617 12.562 1.00 98.25 71 TYR A O 1
ATOM 589 N N . TYR A 1 72 ? -11.558 -7.629 11.346 1.00 98.06 72 TYR A N 1
ATOM 590 C CA . TYR A 1 72 ? -12.456 -8.671 10.835 1.00 98.06 72 TYR A CA 1
ATOM 591 C C . TYR A 1 72 ? -13.020 -9.518 11.975 1.00 98.06 72 TYR A C 1
ATOM 593 O O . TYR A 1 72 ? -14.222 -9.774 12.011 1.00 98.06 72 TYR A O 1
ATOM 601 N N . HIS A 1 73 ? -12.168 -9.911 12.927 1.00 97.94 73 HIS A N 1
ATOM 602 C CA . HIS A 1 73 ? -12.597 -10.644 14.113 1.00 97.94 73 HIS A CA 1
ATOM 603 C C . HIS A 1 73 ? -13.514 -9.794 15.003 1.00 97.94 73 HIS A C 1
ATOM 605 O O . HIS A 1 73 ? -14.585 -10.255 15.385 1.00 97.94 73 HIS A O 1
ATOM 611 N N . GLN A 1 74 ? -13.127 -8.548 15.296 1.00 98.19 74 GLN A N 1
ATOM 612 C CA . GLN A 1 74 ? -13.908 -7.644 16.146 1.00 98.19 74 GLN A CA 1
ATOM 613 C C . GLN A 1 74 ? -15.306 -7.358 15.575 1.00 98.19 74 GLN A C 1
ATOM 615 O O . GLN A 1 74 ? -16.268 -7.249 16.329 1.00 98.19 74 GLN A O 1
ATOM 620 N N . LEU A 1 75 ? -15.418 -7.220 14.252 1.00 98.06 75 LEU A N 1
ATOM 621 C CA . LEU A 1 75 ? -16.657 -6.843 13.567 1.00 98.06 75 LEU A CA 1
ATOM 622 C C . LEU A 1 75 ? -17.450 -8.048 13.031 1.00 98.06 75 LEU A C 1
ATOM 624 O O . LEU A 1 75 ? -18.512 -7.858 12.445 1.00 98.06 75 LEU A O 1
ATOM 628 N N . GLY A 1 76 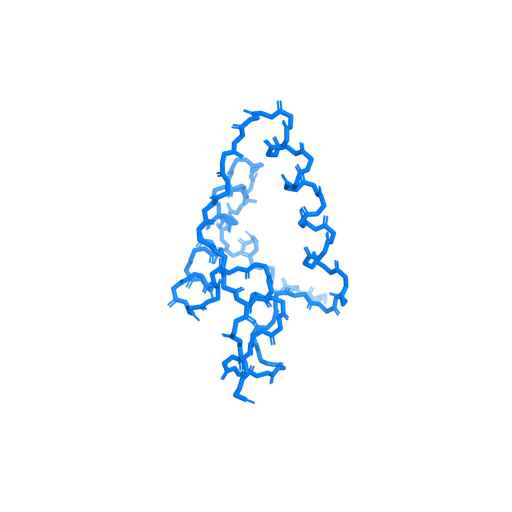? -16.949 -9.277 13.199 1.00 97.50 76 GLY A N 1
ATOM 629 C CA . GLY A 1 76 ? -17.604 -10.488 12.692 1.00 97.50 76 GLY A CA 1
ATOM 630 C C . GLY A 1 76 ? -17.672 -10.567 11.162 1.00 97.50 76 GLY A C 1
ATOM 631 O O . GLY A 1 76 ? -18.598 -11.163 10.612 1.00 97.50 76 GLY A O 1
ATOM 632 N N . ILE A 1 77 ? -16.714 -9.958 10.458 1.00 97.88 77 ILE A N 1
ATOM 633 C CA . ILE A 1 77 ? -16.694 -9.912 8.991 1.00 97.88 77 ILE A CA 1
ATOM 634 C C . ILE A 1 77 ? -16.152 -11.237 8.443 1.00 97.88 77 ILE A C 1
ATOM 636 O O . ILE A 1 77 ? -15.077 -11.708 8.827 1.00 97.88 77 ILE A O 1
ATOM 640 N N . LYS A 1 78 ? -16.887 -11.842 7.505 1.00 97.44 78 LYS A N 1
ATOM 641 C CA . LYS A 1 78 ? -16.450 -13.050 6.795 1.00 97.44 78 LYS A CA 1
ATOM 642 C C . LYS A 1 78 ? -15.359 -12.697 5.779 1.00 97.44 78 LYS A C 1
ATOM 644 O O . LYS A 1 78 ? -15.484 -11.725 5.048 1.00 97.44 78 LYS A O 1
ATOM 649 N N . LYS A 1 79 ? -14.306 -13.517 5.711 1.00 96.25 79 LYS A N 1
ATOM 650 C CA . LYS A 1 79 ? -13.252 -13.386 4.694 1.00 96.25 79 LYS A CA 1
ATOM 651 C C . LYS A 1 79 ? -13.794 -13.688 3.296 1.00 96.25 79 LYS A C 1
ATOM 653 O O . LYS A 1 79 ? -14.529 -14.663 3.125 1.00 96.25 79 LYS A O 1
ATOM 658 N N . ASP A 1 80 ? -13.348 -12.899 2.328 1.00 96.00 80 ASP A N 1
ATOM 659 C CA . ASP A 1 80 ? -13.554 -13.150 0.903 1.00 96.00 80 ASP A CA 1
ATOM 660 C C . ASP A 1 80 ? -12.630 -14.267 0.380 1.00 96.00 80 ASP A C 1
ATOM 662 O O . ASP A 1 80 ? -12.037 -15.036 1.147 1.00 96.00 80 ASP A O 1
ATOM 666 N N . HIS A 1 81 ? -12.534 -14.385 -0.946 1.00 95.25 81 HIS A N 1
ATOM 667 C CA . HIS A 1 81 ? -11.684 -15.355 -1.625 1.00 95.25 81 HIS A CA 1
ATOM 668 C C . HIS A 1 81 ? -10.207 -15.214 -1.223 1.00 95.25 81 HIS A C 1
ATOM 670 O O . HIS A 1 81 ? -9.663 -14.113 -1.162 1.00 95.25 81 HIS A O 1
ATOM 676 N N . ILE A 1 82 ? -9.550 -16.352 -0.991 1.00 94.25 82 ILE A N 1
ATOM 677 C CA . ILE A 1 82 ? -8.137 -16.429 -0.621 1.00 94.25 82 ILE A CA 1
ATOM 678 C C . ILE A 1 82 ? -7.395 -17.192 -1.713 1.00 94.25 82 ILE A C 1
ATOM 680 O O . ILE A 1 82 ? -7.624 -18.389 -1.876 1.00 94.25 82 ILE A O 1
ATOM 684 N N . ASN A 1 83 ? -6.478 -16.513 -2.401 1.00 91.81 83 ASN A N 1
ATOM 685 C CA . ASN A 1 83 ? -5.530 -17.158 -3.304 1.00 91.81 83 ASN A CA 1
ATOM 686 C C . ASN A 1 83 ? -4.222 -17.487 -2.566 1.00 91.81 83 ASN A C 1
ATOM 688 O O . ASN A 1 83 ? -3.680 -16.638 -1.848 1.00 91.81 83 ASN A O 1
ATOM 692 N N . LYS A 1 84 ? -3.726 -18.710 -2.757 1.00 91.62 84 LYS A N 1
ATOM 693 C CA . LYS A 1 84 ? -2.457 -19.208 -2.205 1.00 91.62 84 LYS A CA 1
ATOM 694 C C . LYS A 1 84 ? -1.485 -19.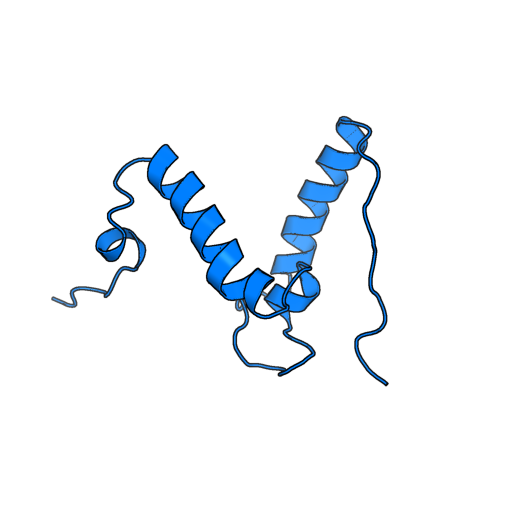696 -3.277 1.00 91.62 84 LYS A C 1
ATOM 696 O O . LYS A 1 84 ? -0.300 -19.824 -2.984 1.00 91.62 84 LYS A O 1
ATOM 701 N N . ASP A 1 85 ? -1.970 -19.918 -4.493 1.00 92.44 85 ASP A N 1
ATOM 702 C CA . ASP A 1 85 ? -1.198 -20.511 -5.574 1.00 92.44 85 ASP A CA 1
ATOM 703 C C . ASP A 1 85 ? -0.689 -19.379 -6.473 1.00 92.44 85 ASP A C 1
ATOM 705 O O . ASP A 1 85 ? -1.425 -18.805 -7.278 1.00 92.44 85 ASP A O 1
ATOM 709 N N . TYR A 1 86 ? 0.571 -18.992 -6.261 1.00 91.56 86 TYR A N 1
ATOM 710 C CA . TYR A 1 86 ? 1.237 -17.909 -7.002 1.00 91.56 86 TYR A CA 1
ATOM 711 C C . TYR A 1 86 ? 2.406 -18.394 -7.863 1.00 91.56 86 TYR A C 1
ATOM 713 O O . TYR A 1 86 ? 2.861 -17.662 -8.738 1.00 91.56 86 TYR A O 1
ATOM 721 N N . TYR A 1 87 ? 2.880 -19.613 -7.619 1.00 89.69 87 TYR A N 1
ATOM 722 C CA . TYR A 1 87 ? 4.000 -20.239 -8.313 1.00 89.69 87 TYR A CA 1
ATOM 723 C C . TYR A 1 87 ? 3.599 -21.668 -8.699 1.00 89.69 87 TYR A C 1
ATOM 725 O O . TYR A 1 87 ? 2.743 -22.257 -8.035 1.00 89.69 87 TYR A O 1
ATOM 733 N N . LEU A 1 88 ? 4.185 -22.180 -9.785 1.00 77.25 88 LEU A N 1
ATOM 734 C CA . LEU A 1 88 ? 4.016 -23.559 -10.257 1.00 77.25 88 LEU A CA 1
ATOM 735 C C . LEU A 1 88 ? 4.920 -24.529 -9.490 1.00 77.25 88 LEU A C 1
ATOM 737 O O . LEU A 1 88 ? 6.059 -24.122 -9.165 1.00 77.25 88 LEU A O 1
#

Secondary structure (DSSP, 8-state):
------HHHHTT--SHHHHHHHHHHHHHHHTGGGT--SHHHHHH-TTSTTSS-S-S-TTHHHHHHHHHHHHHHHHTPPP---------

Radius of gyration: 15.66 Å; chains: 1; bounding box: 34×47×29 Å

pLDDT: mean 94.11, std 10.21, range [44.72, 98.38]